Protein AF-A0A1S8KK84-F1 (afdb_monomer)

Structure (mmCIF, N/CA/C/O backbone):
data_AF-A0A1S8KK84-F1
#
_entry.id   AF-A0A1S8KK84-F1
#
loop_
_atom_site.group_PDB
_atom_site.id
_atom_site.type_symbol
_atom_site.label_atom_id
_atom_site.labe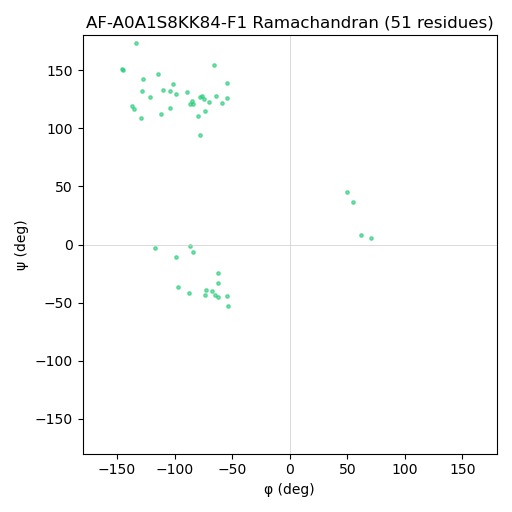l_alt_id
_atom_site.label_comp_id
_atom_site.label_asym_id
_atom_site.label_entity_id
_atom_site.label_seq_id
_atom_site.pdbx_PDB_ins_code
_atom_site.Cartn_x
_atom_site.Cartn_y
_atom_site.Cartn_z
_atom_site.occupancy
_atom_site.B_iso_or_equiv
_atom_site.auth_seq_id
_atom_site.auth_comp_id
_atom_site.auth_asym_id
_atom_site.auth_atom_id
_atom_site.pdbx_PDB_model_num
ATOM 1 N N . MET A 1 1 ? 9.971 8.630 12.737 1.00 62.06 1 MET A N 1
ATOM 2 C CA . MET A 1 1 ? 8.569 8.171 12.585 1.00 62.06 1 MET A CA 1
ATOM 3 C C . MET A 1 1 ? 8.430 7.170 11.438 1.00 62.06 1 MET A C 1
ATOM 5 O O . MET A 1 1 ? 7.942 6.079 11.692 1.00 62.06 1 MET A O 1
ATOM 9 N N . ASN A 1 2 ? 8.944 7.475 10.237 1.00 71.69 2 ASN A N 1
ATOM 10 C CA . ASN A 1 2 ? 9.011 6.544 9.095 1.00 71.69 2 ASN A CA 1
ATOM 11 C C . ASN A 1 2 ? 9.714 5.205 9.444 1.00 71.69 2 ASN A C 1
ATOM 13 O O . ASN A 1 2 ? 9.098 4.147 9.348 1.00 71.69 2 ASN A O 1
ATOM 17 N N . ASP A 1 3 ? 10.933 5.244 9.999 1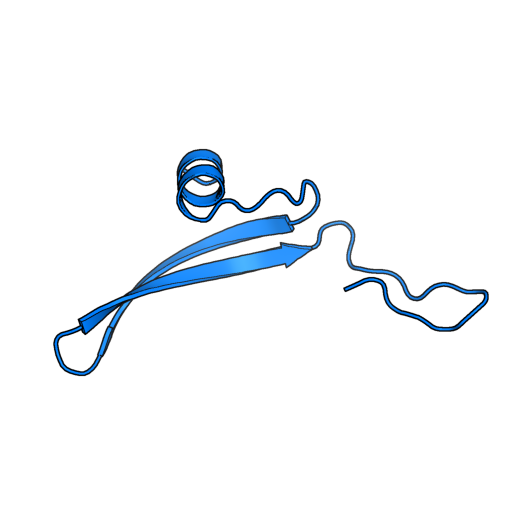.00 76.06 3 ASP A N 1
ATOM 18 C CA . ASP A 1 3 ? 11.695 4.023 10.342 1.00 76.06 3 ASP A CA 1
ATOM 19 C C . ASP A 1 3 ? 11.015 3.132 11.389 1.00 76.06 3 ASP A C 1
ATOM 21 O O . ASP A 1 3 ? 11.113 1.906 11.347 1.00 76.06 3 ASP A O 1
ATOM 25 N N . SER A 1 4 ? 10.291 3.738 12.334 1.00 84.56 4 SER A N 1
ATOM 26 C CA . SER A 1 4 ? 9.552 3.009 13.367 1.00 84.56 4 SER A CA 1
ATOM 27 C C . SER A 1 4 ? 8.393 2.212 12.767 1.00 84.56 4 SER A C 1
ATOM 29 O O . SER A 1 4 ? 8.167 1.072 13.167 1.00 84.56 4 SER A O 1
ATOM 31 N N . ILE A 1 5 ? 7.691 2.786 11.786 1.00 86.62 5 ILE A N 1
ATOM 32 C CA . ILE A 1 5 ? 6.587 2.126 11.077 1.00 86.62 5 ILE A CA 1
ATOM 33 C C . ILE A 1 5 ? 7.126 1.066 10.126 1.00 86.62 5 ILE A C 1
ATOM 35 O O . ILE A 1 5 ? 6.628 -0.057 10.148 1.00 86.62 5 ILE A O 1
ATOM 39 N N . LYS A 1 6 ? 8.196 1.360 9.376 1.00 84.69 6 LYS A N 1
ATOM 40 C CA . LYS A 1 6 ? 8.884 0.352 8.558 1.00 84.69 6 LYS A CA 1
ATOM 41 C C . LYS A 1 6 ? 9.303 -0.854 9.394 1.00 84.69 6 LYS A C 1
ATOM 43 O O . LYS A 1 6 ? 9.037 -1.987 9.009 1.00 84.69 6 LYS A O 1
ATOM 48 N N . LYS A 1 7 ? 9.872 -0.627 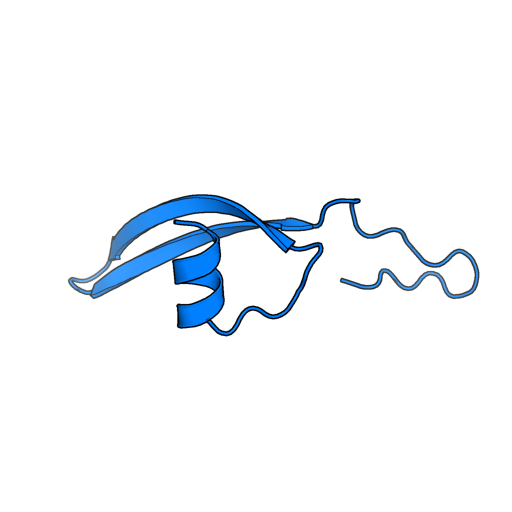10.583 1.00 88.44 7 LYS A N 1
ATOM 49 C CA . LYS A 1 7 ? 10.235 -1.702 11.516 1.00 88.44 7 LYS A CA 1
ATOM 50 C C . LYS A 1 7 ? 9.014 -2.468 12.033 1.00 88.44 7 LYS A C 1
ATOM 52 O O . LYS A 1 7 ? 9.054 -3.694 12.085 1.00 88.44 7 LYS A O 1
ATOM 57 N N . MET A 1 8 ? 7.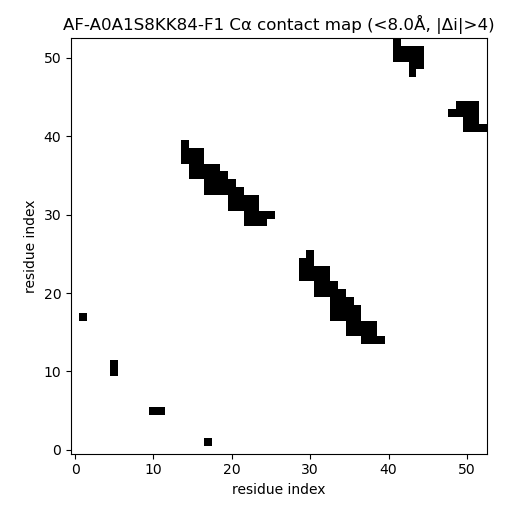940 -1.768 12.402 1.00 90.69 8 MET A N 1
ATOM 58 C CA . MET A 1 8 ? 6.698 -2.381 12.892 1.00 90.69 8 MET A CA 1
ATOM 59 C C . MET A 1 8 ? 6.043 -3.275 11.830 1.00 90.69 8 MET A C 1
ATOM 61 O O . MET A 1 8 ? 5.652 -4.399 12.132 1.00 90.69 8 MET A O 1
ATOM 65 N N . LEU A 1 9 ? 5.970 -2.790 10.589 1.00 89.75 9 LEU A N 1
ATOM 66 C CA . LEU A 1 9 ? 5.364 -3.479 9.446 1.00 89.75 9 LEU A CA 1
ATOM 67 C C . LEU A 1 9 ? 6.333 -4.424 8.721 1.00 89.75 9 LEU A C 1
ATOM 69 O O . LEU A 1 9 ? 5.937 -5.093 7.773 1.00 89.75 9 LEU A O 1
ATOM 73 N N . ARG A 1 10 ? 7.594 -4.494 9.168 1.00 92.25 10 ARG A N 1
ATOM 74 C CA . ARG A 1 10 ? 8.675 -5.273 8.539 1.00 92.25 10 ARG A CA 1
ATOM 75 C C . ARG A 1 10 ? 8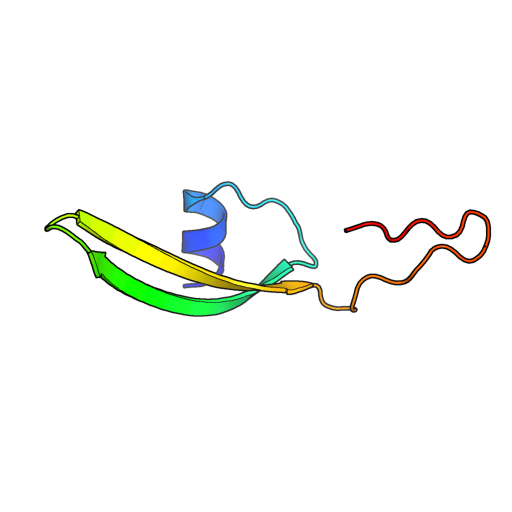.876 -4.931 7.055 1.00 92.25 10 ARG A C 1
ATOM 77 O O . ARG A 1 10 ? 9.198 -5.804 6.255 1.00 92.25 10 ARG A O 1
ATOM 84 N N . LEU A 1 11 ? 8.710 -3.659 6.696 1.00 89.75 11 LEU A N 1
ATOM 85 C CA . LEU A 1 11 ? 9.015 -3.151 5.360 1.00 89.75 11 LEU A CA 1
ATOM 86 C C . LEU A 1 11 ? 10.536 -3.071 5.205 1.00 89.75 11 LEU A C 1
ATOM 88 O O . LEU A 1 11 ? 11.192 -2.304 5.912 1.00 89.75 11 LEU A O 1
ATOM 92 N N . ILE A 1 12 ? 11.087 -3.878 4.299 1.00 87.50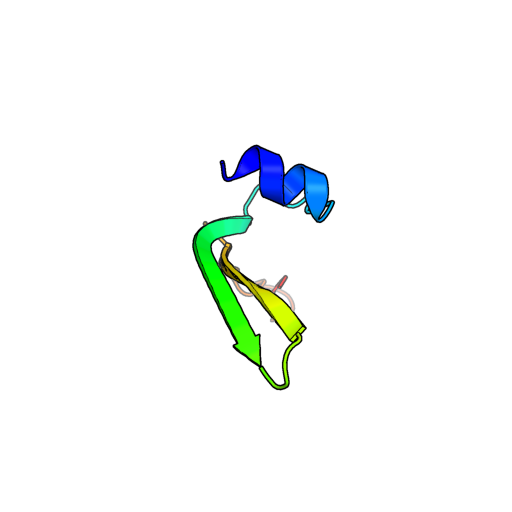 12 ILE A N 1
ATOM 93 C CA . ILE A 1 12 ? 12.536 -3.977 4.067 1.00 87.50 12 ILE A CA 1
ATOM 94 C C . ILE A 1 12 ? 13.015 -3.151 2.874 1.00 87.50 12 ILE A C 1
ATOM 96 O O . ILE A 1 12 ? 14.223 -2.970 2.717 1.00 87.50 12 ILE A O 1
ATOM 100 N N . GLU A 1 13 ? 12.092 -2.628 2.063 1.00 86.75 13 GLU A N 1
ATOM 101 C CA . GLU A 1 13 ? 12.480 -1.933 0.846 1.00 86.75 13 GLU A CA 1
ATOM 102 C C . GLU A 1 13 ? 13.059 -0.549 1.106 1.00 86.75 13 GLU A C 1
ATOM 104 O O . GLU A 1 13 ? 12.469 0.312 1.774 1.00 86.75 13 GLU A O 1
ATOM 109 N N . LYS A 1 14 ? 14.265 -0.359 0.565 1.00 85.25 14 LYS A N 1
ATOM 110 C CA . LYS A 1 14 ? 15.055 0.863 0.735 1.00 85.25 14 LYS A CA 1
ATOM 111 C C . LYS A 1 14 ? 14.463 2.014 -0.066 1.00 85.25 14 LYS A C 1
ATOM 113 O O . LYS A 1 14 ? 14.378 3.121 0.460 1.00 85.25 14 LYS A O 1
ATOM 118 N N . ASP A 1 15 ? 13.981 1.712 -1.266 1.00 87.50 15 ASP A N 1
ATOM 119 C CA . ASP A 1 15 ? 13.452 2.699 -2.210 1.00 87.50 15 ASP A CA 1
ATOM 120 C C . ASP A 1 15 ? 11.976 3.037 -1.941 1.00 87.50 15 ASP A C 1
ATOM 122 O O . ASP A 1 15 ? 11.426 3.962 -2.537 1.00 87.50 15 ASP A O 1
ATOM 126 N N . LEU A 1 16 ? 11.323 2.328 -1.011 1.00 88.12 16 LEU A N 1
ATOM 127 C CA . LEU A 1 16 ? 9.961 2.628 -0.578 1.00 88.12 16 LEU A CA 1
ATOM 128 C C . LEU A 1 16 ? 9.973 3.786 0.426 1.00 88.12 16 LEU A C 1
ATOM 130 O O . LEU A 1 16 ? 10.413 3.639 1.569 1.00 88.12 16 LEU A O 1
ATOM 134 N N . MET A 1 17 ? 9.455 4.943 0.039 1.00 90.06 17 MET A N 1
ATOM 135 C CA . MET A 1 17 ? 9.363 6.125 0.891 1.00 90.06 17 MET A CA 1
ATOM 136 C C . MET A 1 17 ? 7.933 6.324 1.384 1.00 90.06 17 MET A C 1
ATOM 138 O O . MET A 1 17 ? 7.037 6.570 0.588 1.00 90.06 17 MET A O 1
ATOM 142 N N . ILE A 1 18 ? 7.721 6.257 2.701 1.00 91.44 18 ILE A N 1
ATOM 143 C CA . ILE A 1 18 ? 6.439 6.623 3.319 1.00 91.44 18 ILE A CA 1
ATOM 144 C C . ILE A 1 18 ? 6.260 8.142 3.223 1.00 91.44 18 ILE A C 1
ATOM 146 O O . ILE A 1 18 ? 7.103 8.890 3.723 1.00 91.44 18 ILE A O 1
ATOM 150 N N . THR A 1 19 ? 5.171 8.578 2.596 1.00 92.56 19 THR A N 1
ATOM 151 C CA . THR A 1 19 ? 4.815 9.988 2.396 1.00 92.56 19 THR A CA 1
ATOM 152 C C . THR A 1 19 ? 3.835 10.481 3.448 1.00 92.56 19 THR A C 1
ATOM 154 O O . THR A 1 19 ? 3.961 11.611 3.911 1.00 92.56 19 THR A O 1
ATOM 157 N N . GLU A 1 20 ? 2.897 9.631 3.864 1.00 93.44 20 GLU A N 1
ATOM 158 C CA . GLU A 1 20 ? 1.878 9.980 4.849 1.00 93.44 20 GLU A CA 1
ATOM 159 C C . GLU A 1 20 ? 1.527 8.776 5.726 1.00 93.44 20 GLU A C 1
ATOM 161 O O . GLU A 1 20 ? 1.663 7.614 5.341 1.00 93.44 20 GLU A O 1
ATOM 166 N N . VAL A 1 21 ? 1.127 9.073 6.960 1.00 91.56 21 VAL A N 1
ATOM 167 C CA . VAL A 1 21 ? 0.651 8.087 7.922 1.00 91.56 21 VAL A CA 1
ATOM 168 C C . VAL A 1 21 ? -0.572 8.669 8.601 1.00 91.56 21 VAL A C 1
ATOM 170 O O . VAL A 1 21 ? -0.472 9.681 9.297 1.00 91.56 21 VAL A O 1
ATOM 173 N N . SER A 1 22 ? -1.705 7.999 8.460 1.00 93.88 22 SER A N 1
ATOM 174 C CA . SER A 1 22 ? -2.959 8.414 9.074 1.00 93.88 22 SER A CA 1
ATOM 175 C C . SER A 1 22 ? -3.652 7.233 9.752 1.00 93.88 22 SER A C 1
ATOM 177 O O . SER A 1 22 ? -3.195 6.086 9.715 1.00 93.88 22 SER A O 1
ATOM 179 N N . TYR A 1 23 ? -4.736 7.521 10.467 1.00 93.44 23 TYR A N 1
ATOM 180 C CA . TYR A 1 23 ? -5.568 6.497 11.079 1.00 93.44 23 TYR A CA 1
ATOM 181 C C . TYR A 1 23 ? -7.013 6.734 10.694 1.00 93.44 23 TYR A C 1
ATOM 183 O O . TYR A 1 23 ? -7.541 7.825 10.893 1.00 93.44 23 TYR A O 1
ATOM 191 N N . GLU A 1 24 ? -7.674 5.673 10.266 1.00 95.44 24 GLU A N 1
ATOM 192 C CA . GLU A 1 24 ? -9.099 5.685 9.990 1.00 95.44 24 GLU A CA 1
ATOM 193 C C . GLU A 1 24 ? -9.816 4.765 10.966 1.00 95.44 24 GLU A C 1
ATOM 195 O O . GLU A 1 24 ? -9.280 3.749 11.405 1.00 95.44 24 GLU A O 1
ATOM 200 N N . THR A 1 25 ? -11.040 5.123 11.346 1.00 95.56 25 THR A N 1
ATOM 201 C CA . THR A 1 25 ? -11.893 4.228 12.131 1.00 95.56 25 THR A CA 1
ATOM 202 C C . THR A 1 25 ? -13.066 3.797 11.274 1.00 95.56 25 THR A C 1
ATOM 204 O O . THR A 1 25 ? -13.944 4.599 10.974 1.00 95.56 25 THR A O 1
ATOM 207 N N . PHE A 1 26 ? -13.107 2.516 10.920 1.00 89.38 26 PHE A N 1
ATOM 208 C CA . PHE A 1 26 ? -14.197 1.921 10.157 1.00 89.38 26 PHE A CA 1
ATOM 209 C C . PHE A 1 26 ? -14.812 0.772 10.956 1.00 89.38 26 PHE A C 1
ATOM 211 O O . PHE A 1 26 ? -14.104 -0.106 11.443 1.00 89.38 26 PHE A O 1
ATOM 218 N N . GLN A 1 27 ? -16.136 0.789 11.144 1.00 90.88 27 GLN A N 1
ATOM 219 C CA . GLN A 1 27 ? -16.865 -0.231 11.918 1.00 90.88 27 GLN A CA 1
ATOM 220 C C . GLN A 1 27 ? -16.256 -0.516 13.311 1.00 90.88 27 GLN A C 1
ATOM 222 O O . GLN A 1 27 ? -16.094 -1.668 13.711 1.00 90.88 27 GLN A O 1
ATOM 227 N N . LYS A 1 28 ? -15.901 0.540 14.062 1.00 92.44 28 LYS A N 1
ATOM 228 C CA . LYS A 1 28 ? -15.232 0.468 15.384 1.00 92.44 28 LYS A CA 1
ATOM 229 C C . LYS A 1 28 ? -13.840 -0.185 15.375 1.00 92.44 28 LYS A C 1
ATOM 231 O O . LYS A 1 28 ? -13.270 -0.404 16.442 1.00 92.44 28 LYS A O 1
ATOM 236 N N . LYS A 1 29 ? -13.267 -0.472 14.205 1.00 95.44 29 LYS A N 1
ATOM 237 C CA . LYS A 1 29 ? -11.875 -0.902 14.060 1.00 95.44 29 LYS A CA 1
ATOM 238 C C . LYS A 1 29 ? -11.029 0.291 13.650 1.00 95.44 29 LYS A C 1
ATOM 240 O O . LYS A 1 29 ? -11.375 1.002 12.711 1.00 95.44 29 LYS A O 1
ATOM 245 N N . LYS A 1 30 ? -9.932 0.503 14.373 1.00 94.56 30 LYS A N 1
ATOM 246 C CA . LYS A 1 30 ? -8.926 1.504 14.026 1.00 94.56 30 LYS A CA 1
ATOM 247 C C . LYS A 1 30 ? -7.933 0.873 13.054 1.00 94.56 30 LYS A C 1
ATOM 249 O O . LYS A 1 30 ? -7.297 -0.123 13.391 1.00 94.56 30 LYS A O 1
ATOM 254 N N . THR A 1 31 ? -7.810 1.463 11.878 1.00 93.56 31 THR A N 1
ATOM 255 C CA . THR A 1 31 ? -6.923 1.047 10.795 1.00 93.56 31 THR A CA 1
ATOM 256 C C . THR A 1 31 ? -5.813 2.079 10.658 1.00 93.56 31 THR A C 1
ATOM 258 O O . THR A 1 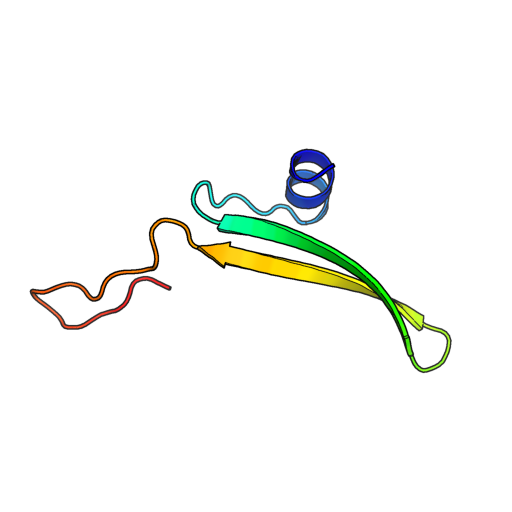31 ? -6.078 3.278 10.667 1.00 93.56 31 THR A O 1
ATOM 261 N N . LEU A 1 32 ? -4.567 1.620 10.567 1.00 92.12 32 LEU A N 1
ATOM 262 C CA . LEU A 1 32 ? -3.428 2.456 10.196 1.00 92.12 32 LEU A CA 1
ATOM 263 C C . LEU A 1 32 ? -3.363 2.511 8.668 1.00 92.12 32 LEU A C 1
ATOM 265 O O . LEU A 1 32 ? -3.279 1.458 8.037 1.00 92.12 32 LEU A O 1
ATOM 269 N N . ILE A 1 33 ? -3.385 3.710 8.098 1.00 93.50 33 ILE A N 1
ATOM 270 C CA . ILE A 1 33 ? -3.189 3.939 6.666 1.00 93.50 33 ILE A CA 1
ATOM 271 C C . ILE A 1 33 ? -1.773 4.480 6.475 1.00 93.50 33 ILE A C 1
ATOM 273 O O . ILE A 1 33 ? -1.326 5.358 7.218 1.00 93.50 33 ILE A O 1
ATOM 277 N N . VAL A 1 34 ? -1.042 3.901 5.527 1.00 92.88 34 VAL A N 1
ATOM 278 C CA . VAL A 1 34 ? 0.340 4.269 5.214 1.00 92.88 34 VAL A CA 1
ATOM 279 C C . VAL A 1 34 ? 0.427 4.498 3.716 1.00 92.88 34 VAL A C 1
ATOM 281 O O . VAL A 1 34 ? 0.377 3.539 2.947 1.00 92.88 34 VAL A O 1
ATOM 284 N N . ASP A 1 35 ? 0.588 5.754 3.320 1.00 93.56 35 ASP A N 1
ATOM 285 C CA . ASP A 1 35 ? 0.841 6.116 1.932 1.00 93.56 35 ASP A CA 1
ATOM 286 C C . ASP A 1 35 ? 2.342 6.103 1.684 1.00 93.56 35 ASP A C 1
ATOM 288 O O . ASP A 1 35 ? 3.133 6.650 2.461 1.00 93.56 35 ASP A O 1
ATOM 292 N N . ALA A 1 36 ? 2.749 5.443 0.606 1.00 91.88 36 ALA A N 1
ATOM 293 C CA . ALA A 1 36 ? 4.147 5.309 0.249 1.00 91.88 36 ALA A CA 1
ATOM 294 C C . ALA A 1 36 ? 4.339 5.318 -1.265 1.00 91.88 36 ALA A C 1
ATOM 296 O O . ALA A 1 36 ? 3.484 4.869 -2.026 1.00 91.88 36 ALA A O 1
ATOM 297 N N . VAL A 1 37 ? 5.501 5.804 -1.690 1.00 90.94 37 VAL A N 1
ATOM 298 C CA . VAL A 1 37 ? 5.920 5.861 -3.090 1.00 90.94 37 VAL A CA 1
ATOM 299 C C . VAL A 1 37 ? 7.285 5.211 -3.247 1.00 90.94 37 VAL A C 1
ATOM 301 O O . VAL A 1 37 ? 8.157 5.364 -2.392 1.00 90.94 37 VAL A O 1
ATOM 304 N N . PHE A 1 38 ? 7.493 4.505 -4.354 1.00 88.12 38 PHE A N 1
ATOM 305 C CA . PHE A 1 38 ? 8.828 4.064 -4.742 1.00 88.12 38 PHE A CA 1
ATOM 306 C C . PHE A 1 38 ? 9.597 5.230 -5.369 1.00 88.12 38 PHE A C 1
ATOM 308 O O . PHE A 1 38 ? 9.106 5.879 -6.295 1.00 88.12 38 PHE A O 1
ATOM 315 N N . SER A 1 39 ? 10.793 5.507 -4.849 1.00 84.44 39 SER A N 1
ATOM 316 C CA . SER A 1 39 ? 11.682 6.559 -5.337 1.00 84.44 39 SER A CA 1
ATOM 317 C C . SER A 1 39 ? 13.124 6.041 -5.432 1.00 84.44 39 SER A C 1
ATOM 319 O O . SER A 1 39 ? 13.722 5.762 -4.394 1.00 84.44 39 SER A O 1
ATOM 321 N N . PRO A 1 40 ? 13.719 5.977 -6.638 1.00 83.62 40 PRO A N 1
ATOM 322 C CA . PRO A 1 40 ? 13.153 6.421 -7.913 1.00 83.62 40 PRO A CA 1
ATOM 323 C C . PRO A 1 40 ?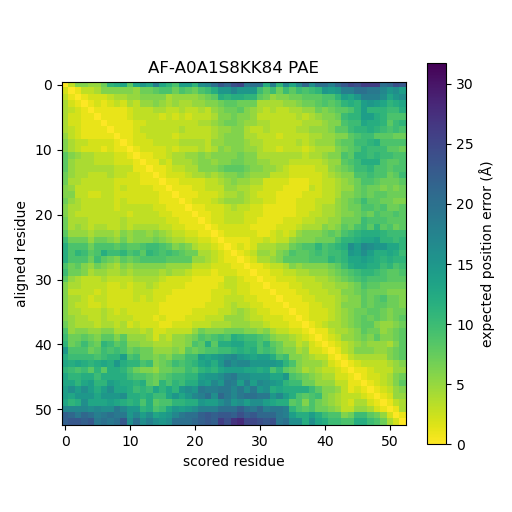 11.940 5.582 -8.329 1.00 83.62 40 PRO A C 1
ATOM 325 O O . PRO A 1 40 ? 11.805 4.428 -7.928 1.00 83.62 40 PRO A O 1
ATOM 328 N N . ALA A 1 41 ? 11.053 6.178 -9.132 1.00 81.50 41 ALA A N 1
ATOM 329 C CA . ALA A 1 41 ? 9.889 5.466 -9.640 1.00 81.50 41 ALA A CA 1
ATOM 330 C C . ALA A 1 41 ? 10.333 4.175 -10.357 1.00 81.50 41 ALA A C 1
ATOM 332 O O . ALA A 1 41 ? 11.335 4.206 -11.091 1.00 81.50 41 ALA A O 1
ATOM 333 N N . PRO A 1 42 ? 9.608 3.057 -10.173 1.00 79.94 42 PRO A N 1
ATOM 334 C CA . PRO A 1 42 ? 9.921 1.812 -10.843 1.00 79.94 42 PRO A CA 1
ATOM 335 C C . PRO A 1 42 ? 9.985 2.040 -12.345 1.00 79.94 42 PRO A C 1
ATOM 337 O O . PRO A 1 42 ? 9.060 2.581 -12.953 1.00 79.94 42 PRO A O 1
ATOM 340 N N . HIS A 1 43 ? 11.097 1.646 -12.947 1.00 77.31 43 HIS A N 1
ATOM 341 C CA . HIS A 1 43 ? 11.278 1.750 -14.382 1.00 77.31 43 HIS A CA 1
ATOM 342 C C . HIS A 1 43 ? 11.064 0.385 -15.013 1.00 77.31 43 HIS A C 1
ATOM 344 O O . HIS A 1 43 ? 11.526 -0.648 -14.526 1.00 77.31 43 HIS A O 1
ATOM 350 N N . THR A 1 44 ? 10.363 0.389 -16.137 1.00 84.25 44 THR A N 1
ATOM 351 C CA . THR A 1 44 ? 10.190 -0.808 -16.943 1.00 84.25 44 THR A CA 1
ATOM 352 C C . THR A 1 44 ? 11.543 -1.259 -17.488 1.00 84.25 44 THR A C 1
ATOM 354 O O . THR A 1 44 ? 12.278 -0.479 -18.101 1.00 84.25 44 THR A O 1
ATOM 357 N N . CYS A 1 45 ? 11.881 -2.530 -17.279 1.00 82.00 45 CYS A N 1
ATOM 358 C CA . CYS A 1 45 ? 13.070 -3.138 -17.849 1.00 82.00 45 CYS A CA 1
ATOM 359 C C . CYS A 1 45 ? 13.005 -3.035 -19.375 1.00 82.00 45 CYS A C 1
ATOM 361 O O . CYS A 1 45 ? 12.088 -3.561 -20.005 1.00 82.00 45 CYS A O 1
ATOM 363 N N . ARG A 1 46 ? 14.011 -2.400 -19.985 1.00 83.06 46 ARG A N 1
ATOM 364 C CA . ARG A 1 46 ? 14.060 -2.213 -21.444 1.00 83.06 46 ARG A CA 1
ATOM 365 C C . ARG A 1 46 ? 14.127 -3.525 -22.228 1.00 83.06 46 ARG A C 1
ATOM 367 O O . ARG A 1 46 ? 13.755 -3.535 -23.392 1.00 83.06 46 ARG A O 1
ATOM 374 N N . ASN A 1 47 ? 14.616 -4.602 -21.614 1.00 84.81 47 ASN A N 1
ATOM 375 C CA . ASN A 1 47 ? 14.848 -5.873 -22.297 1.00 84.81 47 ASN A CA 1
ATOM 376 C C . ASN A 1 47 ? 13.608 -6.782 -22.319 1.00 84.81 47 ASN A C 1
ATOM 378 O O . ASN A 1 47 ? 13.322 -7.404 -23.333 1.00 84.81 47 ASN A O 1
ATOM 382 N N . CYS A 1 48 ? 12.869 -6.868 -21.209 1.00 89.62 48 CYS A N 1
ATOM 383 C CA . CYS A 1 48 ? 11.716 -7.771 -21.090 1.00 89.62 48 CYS A CA 1
ATOM 384 C C . CYS A 1 48 ? 10.378 -7.058 -20.871 1.00 89.62 48 CYS A C 1
ATOM 386 O O . CYS A 1 48 ? 9.351 -7.721 -20.773 1.00 89.62 48 CYS A O 1
ATOM 388 N N . GLY A 1 49 ? 10.365 -5.728 -20.755 1.00 82.56 49 GLY A N 1
ATOM 389 C CA . GLY A 1 49 ? 9.139 -4.972 -20.503 1.00 82.56 49 GLY A CA 1
ATOM 390 C C . GLY A 1 49 ? 8.567 -5.154 -19.093 1.00 82.56 49 GLY A C 1
ATOM 391 O O . GLY A 1 49 ? 7.487 -4.647 -18.813 1.00 82.56 49 GLY A O 1
ATOM 392 N N . SER A 1 50 ? 9.267 -5.857 -18.197 1.00 80.81 50 SER A N 1
ATOM 393 C CA . SER A 1 50 ? 8.816 -6.046 -16.818 1.00 80.81 50 SER A CA 1
ATOM 394 C C . SER A 1 50 ? 9.054 -4.780 -16.009 1.00 80.81 50 SER A C 1
ATOM 396 O O . SER A 1 50 ? 10.178 -4.285 -15.943 1.00 80.81 50 SER A O 1
ATOM 398 N N . THR A 1 51 ? 8.023 -4.280 -15.342 1.00 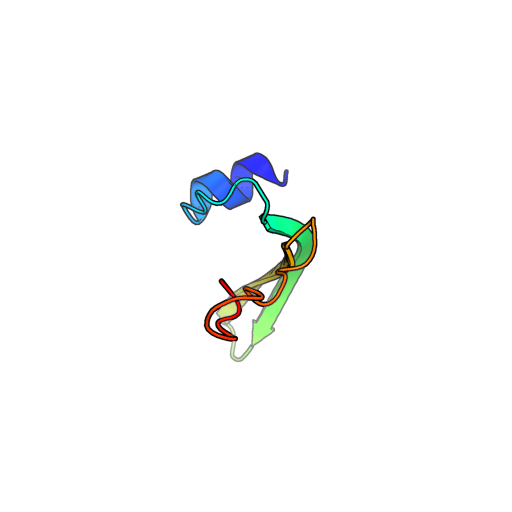73.81 51 THR A N 1
ATOM 399 C CA . THR A 1 51 ? 8.182 -3.304 -14.262 1.00 73.81 51 THR A CA 1
ATOM 400 C C . THR A 1 51 ? 8.475 -4.089 -12.988 1.00 73.81 51 THR A C 1
ATOM 402 O O . THR A 1 51 ? 7.701 -4.972 -12.626 1.00 73.81 51 THR A O 1
ATOM 405 N N . VAL A 1 52 ? 9.622 -3.841 -12.352 1.00 61.72 52 VAL A N 1
ATOM 406 C CA . VAL A 1 52 ? 9.894 -4.384 -11.013 1.00 61.72 52 VAL A CA 1
ATOM 407 C C . VAL A 1 52 ? 9.118 -3.500 -10.045 1.00 61.72 52 VAL A C 1
ATOM 409 O O . VAL A 1 52 ? 9.572 -2.403 -9.741 1.00 61.72 52 VAL A O 1
ATOM 412 N N . VAL A 1 53 ? 7.898 -3.920 -9.707 1.00 57.12 53 VAL A N 1
ATOM 413 C CA . VAL A 1 53 ? 7.043 -3.269 -8.701 1.00 57.12 53 VAL A CA 1
ATOM 414 C C . VAL A 1 53 ? 7.498 -3.681 -7.311 1.00 57.12 53 VAL A C 1
ATOM 416 O O . VAL A 1 53 ? 7.773 -4.891 -7.140 1.00 57.12 53 VAL A O 1
#

Mean predicted aligned error: 6.47 Å

Foldseek 3Di:
DQVVVCVVVVPPDPQKAFPDWDWDQDPNDIDIDTDIAGPVHFDQDPPPRDGPD

Organism: Enterococcus faecium (NCBI:txid1352)

Secondary structure (DSSP, 8-state):
-HHHHHHHHT---SSEEEEEEEEEEETTEEEEEEEEEESSPPPBPTTT--B--

Sequence (53 aa):
MNDSIKKMLRLIEKDLMITEVSYETFQKKKTLIVDAVFSPAPHTCRNCGSTVV

Radius of gyration: 14.73 Å; Cα contacts (8 Å, |Δi|>4): 55; chains: 1; bounding box: 32×18×38 Å

pLDDT: mean 86.32, std 8.47, range [57.12, 95.56]

Solvent-accessible surface area (backbone atoms only — not comparable to full-atom values): 3457 Å² total; per-residue (Å²): 111,67,68,59,48,31,61,73,71,65,58,79,60,82,44,54,42,73,77,47,78,52,75,47,75,56,95,92,41,79,41,81,46,75,43,65,47,55,55,75,66,70,59,59,38,90,86,78,66,49,60,68,124

Nearest PDB structures (foldseek):
  6z1p-assembly1_BX  TM=5.737E-01  e=1.262E+00  Tetrahymena thermophila SB210
  4i14-assembly1_A  TM=6.349E-01  e=3.361E+00  Mycobacterium tuberculosis H37Ra
  3ah6-assembly2_F  TM=4.365E-01  e=6.052E+00  Escherichia coli K-12
  8u1v-assembly1_B  TM=3.541E-01  e=8.957E+00  Norovirus Hu/GII.4/Sydney/NSW0514/2012/AU
  6o7x-assembly1_M  TM=3.252E-01  e=7.363E+00  Saccharomyces cerevisiae S288C